Protein AF-A0A543NLZ1-F1 (afdb_monomer)

Radius of gyration: 15.45 Å; Cα contacts (8 Å, |Δi|>4): 161; chains: 1; bounding box: 35×25×51 Å

Structure (mmCIF, N/CA/C/O backbone):
data_AF-A0A543NLZ1-F1
#
_entry.id   AF-A0A543NLZ1-F1
#
loop_
_atom_site.group_PDB
_atom_site.id
_atom_site.type_symbol
_atom_site.label_atom_id
_atom_site.label_alt_id
_atom_site.label_comp_id
_atom_site.label_asym_id
_atom_site.label_entity_id
_atom_site.label_seq_id
_atom_site.pdbx_PDB_ins_code
_atom_site.Cartn_x
_atom_site.Cartn_y
_atom_site.Cartn_z
_atom_site.occupancy
_atom_site.B_iso_or_equiv
_atom_site.auth_seq_id
_atom_site.auth_comp_id
_atom_site.auth_asym_id
_atom_site.auth_atom_id
_atom_site.pdbx_PDB_model_num
ATOM 1 N N . MET A 1 1 ? 8.803 -2.665 -31.651 1.00 50.09 1 MET A N 1
ATOM 2 C CA . MET A 1 1 ? 9.978 -3.161 -30.898 1.00 50.09 1 MET A CA 1
ATOM 3 C C . MET A 1 1 ? 10.127 -2.564 -29.487 1.00 50.09 1 MET A C 1
ATOM 5 O O . MET A 1 1 ? 10.905 -3.106 -28.725 1.00 50.09 1 MET A O 1
ATOM 9 N N . ALA A 1 2 ? 9.364 -1.537 -29.070 1.00 52.88 2 ALA A N 1
ATOM 10 C CA . ALA A 1 2 ? 9.495 -0.938 -27.726 1.00 52.88 2 ALA A CA 1
ATOM 11 C C . ALA A 1 2 ? 8.804 -1.703 -26.567 1.00 52.88 2 ALA A C 1
ATOM 13 O O . ALA A 1 2 ? 9.120 -1.454 -25.409 1.00 52.88 2 ALA A O 1
ATOM 14 N N . ARG A 1 3 ? 7.875 -2.632 -26.858 1.00 54.66 3 ARG A N 1
ATOM 15 C CA . ARG A 1 3 ? 7.080 -3.345 -25.833 1.00 54.66 3 ARG A CA 1
ATOM 16 C C . ARG A 1 3 ? 7.914 -4.272 -24.936 1.00 54.66 3 ARG A C 1
ATOM 18 O O . ARG A 1 3 ? 7.645 -4.330 -23.744 1.00 54.66 3 ARG A O 1
ATOM 25 N N . ASN A 1 4 ? 8.945 -4.921 -25.481 1.00 61.03 4 ASN A N 1
ATOM 26 C CA . ASN A 1 4 ? 9.766 -5.867 -24.715 1.00 61.03 4 ASN A CA 1
ATOM 27 C C . ASN A 1 4 ? 10.661 -5.151 -23.686 1.00 61.03 4 ASN A C 1
ATOM 29 O O . ASN A 1 4 ? 10.815 -5.628 -22.574 1.00 61.03 4 ASN A O 1
ATOM 33 N N . GLY A 1 5 ? 11.154 -3.943 -23.989 1.00 72.38 5 GLY A N 1
ATOM 34 C CA . GLY A 1 5 ? 12.116 -3.254 -23.119 1.00 72.38 5 GLY A CA 1
ATOM 35 C C . GLY A 1 5 ? 11.563 -2.788 -21.765 1.00 72.38 5 GLY A C 1
ATOM 36 O O . GLY A 1 5 ? 12.305 -2.760 -20.787 1.00 72.38 5 GLY A O 1
ATOM 37 N N . VAL A 1 6 ? 10.276 -2.428 -21.681 1.00 71.75 6 VAL A N 1
ATOM 38 C CA . VAL A 1 6 ? 9.654 -1.991 -20.411 1.00 71.75 6 VAL A CA 1
ATOM 39 C C . VAL A 1 6 ? 9.298 -3.190 -19.534 1.00 71.75 6 VAL A C 1
ATOM 41 O O . VAL A 1 6 ? 9.524 -3.144 -18.327 1.00 71.75 6 VAL A O 1
ATOM 44 N N . ALA A 1 7 ? 8.801 -4.271 -20.143 1.00 73.06 7 ALA A N 1
ATOM 45 C CA . ALA A 1 7 ? 8.543 -5.539 -19.466 1.00 73.06 7 ALA A CA 1
ATOM 46 C C . ALA A 1 7 ? 9.837 -6.139 -18.888 1.00 73.06 7 ALA A C 1
ATOM 48 O O . ALA A 1 7 ? 9.895 -6.434 -17.696 1.00 73.06 7 ALA A O 1
ATOM 49 N N . ASP A 1 8 ? 10.906 -6.194 -19.689 1.00 77.94 8 ASP A N 1
ATOM 50 C CA . ASP A 1 8 ? 12.219 -6.693 -19.261 1.00 77.94 8 ASP A CA 1
ATOM 51 C C . ASP A 1 8 ? 12.802 -5.853 -18.112 1.00 77.94 8 ASP A C 1
ATOM 53 O O . ASP A 1 8 ? 13.357 -6.379 -17.144 1.00 77.94 8 ASP A O 1
ATOM 57 N N . MET A 1 9 ? 12.647 -4.525 -18.183 1.00 77.25 9 MET A N 1
ATOM 58 C CA . MET A 1 9 ? 13.085 -3.612 -17.125 1.00 77.25 9 MET A CA 1
ATOM 59 C C . MET A 1 9 ? 12.298 -3.827 -15.829 1.00 77.25 9 MET A C 1
ATOM 61 O O . MET A 1 9 ? 12.886 -3.840 -14.749 1.00 77.25 9 MET A O 1
ATOM 65 N N . LEU A 1 10 ? 10.985 -4.033 -15.928 1.00 74.38 10 LEU A N 1
ATOM 66 C CA . LEU A 1 10 ? 10.110 -4.290 -14.789 1.00 74.38 10 LEU A CA 1
ATOM 67 C C . LEU A 1 10 ? 10.412 -5.646 -14.125 1.00 74.38 10 LEU A C 1
ATOM 69 O O . LEU A 1 10 ? 10.499 -5.728 -12.896 1.00 74.38 10 LEU A O 1
ATOM 73 N N . GLU A 1 11 ? 10.649 -6.696 -14.914 1.00 78.00 11 GLU A N 1
ATOM 74 C CA . GLU A 1 11 ? 11.106 -7.996 -14.406 1.00 78.00 11 GLU A CA 1
ATOM 75 C C . GLU A 1 11 ? 12.477 -7.897 -13.724 1.00 78.00 11 GLU A C 1
ATOM 77 O O . GLU A 1 11 ? 12.699 -8.483 -12.662 1.00 78.00 11 GLU A O 1
ATOM 82 N N . ARG A 1 12 ? 13.408 -7.124 -14.290 1.00 80.69 12 ARG A N 1
ATOM 83 C CA . ARG A 1 12 ? 14.734 -6.928 -13.693 1.00 80.69 12 ARG A CA 1
ATOM 84 C C . ARG A 1 12 ? 14.650 -6.183 -12.361 1.00 80.69 12 ARG A C 1
ATOM 86 O O . ARG A 1 12 ? 15.215 -6.644 -11.369 1.00 80.69 12 ARG A O 1
ATOM 93 N N . VAL A 1 13 ? 13.930 -5.059 -12.328 1.00 76.31 13 VAL A N 1
ATOM 94 C CA . VAL A 1 13 ? 13.767 -4.222 -11.127 1.00 76.31 13 VAL A CA 1
ATOM 95 C C . VAL A 1 13 ? 13.061 -4.988 -10.008 1.00 76.31 13 VAL A C 1
ATOM 97 O O . VAL A 1 13 ? 13.476 -4.879 -8.854 1.00 76.31 13 VAL A O 1
ATOM 100 N N . SER A 1 14 ? 12.051 -5.800 -10.335 1.00 71.50 14 SER A N 1
ATOM 101 C CA . SER A 1 14 ? 11.367 -6.655 -9.354 1.00 71.50 14 SER A CA 1
ATOM 102 C C . SER A 1 14 ? 12.281 -7.755 -8.801 1.00 71.50 14 SER A C 1
ATOM 104 O O . SER A 1 14 ? 12.383 -7.909 -7.584 1.00 71.50 14 SER A O 1
ATOM 106 N N . ARG A 1 15 ? 13.030 -8.470 -9.655 1.00 76.75 15 ARG A N 1
ATOM 107 C CA . ARG A 1 15 ? 13.944 -9.543 -9.211 1.00 76.75 15 ARG A CA 1
ATOM 108 C C . ARG A 1 15 ? 15.128 -9.037 -8.387 1.00 76.75 15 ARG A C 1
ATOM 110 O O . ARG A 1 15 ? 15.542 -9.714 -7.450 1.00 76.75 15 ARG A O 1
ATOM 117 N N . GLN A 1 16 ? 15.689 -7.880 -8.734 1.00 75.25 16 GLN A N 1
ATOM 118 C CA . GLN A 1 16 ? 16.930 -7.379 -8.127 1.00 75.25 16 GLN A CA 1
ATOM 119 C C . GLN A 1 16 ? 16.718 -6.265 -7.098 1.00 75.25 16 GLN A C 1
ATOM 121 O O . GLN A 1 16 ? 17.694 -5.812 -6.505 1.00 75.25 16 GLN A O 1
ATOM 126 N N . ARG A 1 17 ? 15.467 -5.845 -6.847 1.00 70.44 17 ARG A N 1
ATOM 127 C CA . ARG A 1 17 ? 15.145 -4.655 -6.039 1.00 70.44 17 ARG A CA 1
ATOM 128 C C . ARG A 1 17 ? 15.934 -3.445 -6.545 1.00 70.44 17 ARG A C 1
ATOM 130 O O . ARG A 1 17 ? 16.804 -2.932 -5.840 1.00 70.44 17 ARG A O 1
ATOM 137 N N . GLY A 1 18 ? 15.642 -3.070 -7.792 1.00 67.62 18 GLY A N 1
ATOM 138 C CA . GLY A 1 18 ? 16.352 -2.020 -8.525 1.00 67.62 18 GLY A CA 1
ATOM 139 C C . GLY A 1 18 ? 16.479 -0.707 -7.749 1.00 67.62 18 GLY A C 1
ATOM 140 O O . GLY A 1 18 ? 15.743 -0.447 -6.792 1.00 67.62 18 GLY A O 1
ATOM 141 N N . THR A 1 19 ? 17.439 0.123 -8.150 1.00 78.31 19 THR A N 1
ATOM 142 C CA . THR A 1 19 ? 17.684 1.415 -7.494 1.00 78.31 19 THR A CA 1
ATOM 143 C C . THR A 1 19 ? 16.493 2.362 -7.665 1.00 78.31 19 THR A C 1
ATOM 145 O O . THR A 1 19 ? 15.642 2.177 -8.536 1.00 78.31 19 THR A O 1
ATOM 148 N N . ASP A 1 20 ? 16.434 3.425 -6.860 1.00 74.62 20 ASP A N 1
ATOM 149 C CA . ASP A 1 20 ? 15.409 4.464 -7.025 1.00 74.62 20 ASP A CA 1
ATOM 150 C C . ASP A 1 20 ? 15.461 5.120 -8.421 1.00 74.62 20 ASP A C 1
ATOM 152 O O . ASP A 1 20 ? 14.426 5.523 -8.949 1.00 74.62 20 ASP A O 1
ATOM 156 N N . GLU A 1 21 ? 16.643 5.181 -9.043 1.00 79.75 21 GLU A N 1
ATOM 157 C CA . GLU A 1 21 ? 16.825 5.656 -10.420 1.00 79.75 21 GLU A CA 1
ATOM 158 C C . GLU A 1 21 ? 16.229 4.679 -11.437 1.00 79.75 21 GLU A C 1
ATOM 160 O O . GLU A 1 21 ? 15.513 5.100 -12.345 1.00 79.75 21 GLU A O 1
ATOM 165 N N . GLU A 1 22 ? 16.455 3.374 -11.266 1.00 79.56 22 GLU A N 1
ATOM 166 C CA . GLU A 1 22 ? 15.856 2.345 -12.122 1.00 79.56 22 GLU A CA 1
ATOM 167 C C . GLU A 1 22 ? 14.336 2.285 -11.958 1.00 79.56 22 GLU A C 1
ATOM 169 O O . GLU A 1 22 ? 13.611 2.162 -12.944 1.00 79.56 22 GLU A O 1
ATOM 174 N N . LEU A 1 23 ? 13.839 2.439 -10.728 1.00 75.81 23 LEU A N 1
ATOM 175 C CA . LEU A 1 23 ? 12.413 2.578 -10.448 1.00 75.81 23 LEU A CA 1
ATOM 176 C C . LEU A 1 23 ? 11.845 3.847 -11.098 1.00 75.81 23 LEU A C 1
ATOM 178 O O . LEU A 1 23 ? 10.759 3.805 -11.670 1.00 75.81 23 LEU A O 1
ATOM 182 N N . GLY A 1 24 ? 12.574 4.966 -11.058 1.00 75.88 24 GLY A N 1
ATOM 183 C CA . GLY A 1 24 ? 12.196 6.208 -11.732 1.00 75.88 24 GLY A CA 1
ATOM 184 C C . GLY A 1 24 ? 12.126 6.059 -13.256 1.00 75.88 24 GLY A C 1
ATOM 185 O O . GLY A 1 24 ? 11.145 6.478 -13.873 1.00 75.88 24 GLY A O 1
ATOM 186 N N . ALA A 1 25 ? 13.126 5.414 -13.861 1.00 80.44 25 ALA A N 1
ATOM 187 C CA . ALA A 1 25 ? 13.154 5.112 -15.292 1.00 80.44 25 ALA A CA 1
ATOM 188 C C . ALA A 1 25 ? 11.991 4.195 -15.700 1.00 80.44 25 ALA A C 1
ATOM 190 O O . ALA A 1 25 ? 11.290 4.479 -16.673 1.00 80.44 25 ALA A O 1
ATOM 191 N N . LEU A 1 26 ? 11.734 3.156 -14.902 1.00 77.81 26 LEU A N 1
ATOM 192 C CA . LEU A 1 26 ? 10.595 2.262 -15.062 1.00 77.81 26 LEU A CA 1
ATOM 193 C C . LEU A 1 26 ? 9.272 3.036 -15.018 1.00 77.81 26 LEU A C 1
ATOM 195 O O . LEU A 1 26 ? 8.450 2.881 -15.916 1.00 77.81 26 LEU A O 1
ATOM 199 N N . ILE A 1 27 ? 9.080 3.902 -14.016 1.00 74.94 27 ILE A N 1
ATOM 200 C CA . ILE A 1 27 ? 7.862 4.707 -13.846 1.00 74.94 27 ILE A CA 1
ATOM 201 C C . ILE A 1 27 ? 7.587 5.591 -15.066 1.00 74.94 27 ILE A C 1
ATOM 203 O O . ILE A 1 27 ? 6.446 5.665 -15.526 1.00 74.94 27 ILE A O 1
ATOM 207 N N . ASN A 1 28 ? 8.624 6.228 -15.611 1.00 77.25 28 ASN A N 1
ATOM 208 C CA . ASN A 1 28 ? 8.503 7.061 -16.807 1.00 77.25 28 ASN A CA 1
ATOM 209 C C . ASN A 1 28 ? 8.113 6.253 -18.054 1.00 77.25 28 ASN A C 1
ATOM 211 O O . ASN A 1 28 ? 7.504 6.800 -18.971 1.00 77.25 28 ASN A O 1
ATOM 215 N N . ALA A 1 29 ? 8.427 4.957 -18.080 1.00 75.06 29 ALA A N 1
ATOM 216 C CA . ALA A 1 29 ? 8.097 4.060 -19.179 1.00 75.06 29 ALA A CA 1
ATOM 217 C C . ALA A 1 29 ? 6.693 3.420 -19.066 1.00 75.06 29 ALA A C 1
ATOM 219 O O . ALA A 1 29 ? 6.162 2.938 -20.069 1.00 75.06 29 ALA A O 1
ATOM 220 N N . LEU A 1 30 ? 6.052 3.457 -17.887 1.00 71.88 30 LEU A N 1
ATOM 221 C CA . LEU A 1 30 ? 4.737 2.838 -17.631 1.00 71.88 30 LEU A CA 1
ATOM 222 C C . LEU A 1 30 ? 3.583 3.319 -18.521 1.00 71.88 30 LEU A C 1
ATOM 224 O O . LEU A 1 30 ? 2.738 2.486 -18.851 1.00 71.88 30 LEU A O 1
ATOM 228 N N . PRO A 1 31 ? 3.498 4.599 -18.942 1.00 68.44 31 PRO A N 1
ATOM 229 C CA . PRO A 1 31 ? 2.437 5.039 -19.851 1.00 68.44 31 PRO A CA 1
ATOM 230 C C . PRO A 1 31 ? 2.411 4.285 -21.191 1.00 68.44 31 PRO A C 1
ATOM 232 O O . PRO A 1 31 ? 1.408 4.341 -21.894 1.00 68.44 31 PRO A O 1
ATOM 235 N N . GLY A 1 32 ? 3.497 3.586 -21.552 1.00 64.62 32 GLY A N 1
ATOM 236 C CA . GLY A 1 32 ? 3.591 2.766 -22.760 1.00 64.62 32 GLY A CA 1
ATOM 237 C C . GLY A 1 32 ? 3.125 1.310 -22.614 1.00 64.62 32 GLY A C 1
ATOM 238 O O . GLY A 1 32 ? 3.137 0.585 -23.611 1.00 64.62 32 GLY A O 1
ATOM 239 N N . LEU A 1 33 ? 2.735 0.854 -21.416 1.00 65.12 33 LEU A N 1
ATOM 240 C CA . LEU A 1 33 ? 2.277 -0.523 -21.194 1.00 65.12 33 LEU A CA 1
ATOM 241 C C . LEU A 1 33 ? 0.808 -0.681 -21.602 1.00 65.12 33 LEU A C 1
ATOM 243 O O . LEU A 1 33 ? -0.078 -0.029 -21.054 1.00 65.12 33 LEU A O 1
ATOM 247 N N . ALA A 1 34 ? 0.563 -1.564 -22.574 1.00 57.91 34 ALA A N 1
ATOM 248 C CA . ALA A 1 34 ? -0.763 -1.793 -23.148 1.00 57.91 34 ALA A CA 1
ATOM 249 C C . ALA A 1 34 ? -1.729 -2.487 -22.171 1.00 57.91 34 ALA A C 1
ATOM 251 O O . ALA A 1 34 ? -2.923 -2.210 -22.213 1.00 57.91 34 ALA A O 1
ATOM 252 N N . GLU A 1 35 ? -1.217 -3.335 -21.273 1.00 66.00 35 GLU A N 1
ATOM 253 C CA . GLU A 1 35 ? -2.025 -4.044 -20.279 1.00 66.00 35 GLU A CA 1
ATOM 254 C C . GLU A 1 35 ? -1.347 -4.042 -18.900 1.00 66.00 35 GLU A C 1
ATOM 256 O O . GLU A 1 35 ? -0.469 -4.857 -18.625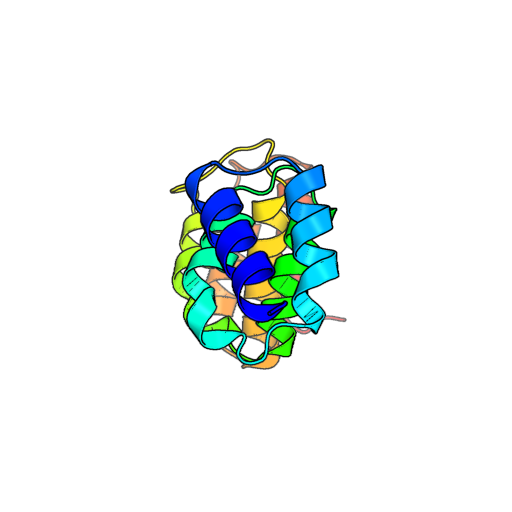 1.00 66.00 35 GLU A O 1
ATOM 261 N N . PRO A 1 36 ? -1.762 -3.149 -17.985 1.00 61.50 36 PRO A N 1
ATOM 262 C CA . PRO A 1 36 ? -1.226 -3.085 -16.622 1.00 61.50 36 PRO A CA 1
ATOM 263 C C . PRO A 1 36 ? -1.425 -4.370 -15.796 1.00 61.50 36 PRO A C 1
ATOM 265 O O . PRO A 1 36 ? -0.771 -4.548 -14.771 1.00 61.50 36 PRO A O 1
ATOM 268 N N . CYS A 1 37 ? -2.346 -5.245 -16.214 1.00 62.31 37 CYS A N 1
ATOM 269 C CA . CYS A 1 37 ? -2.774 -6.433 -15.473 1.00 62.31 37 CYS A CA 1
ATOM 270 C C . CYS A 1 37 ? -1.751 -7.572 -15.513 1.00 62.31 37 CYS A C 1
ATOM 272 O O . CYS A 1 37 ? -1.513 -8.196 -14.484 1.00 62.31 37 CYS A O 1
ATOM 274 N N . GLU A 1 38 ? -1.128 -7.818 -16.669 1.00 72.69 38 GLU A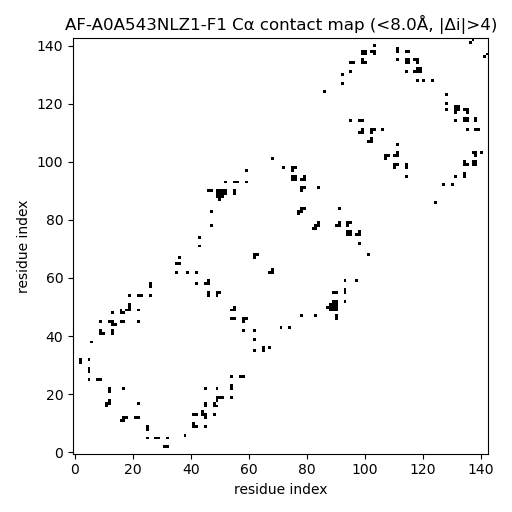 N 1
ATOM 275 C CA . GLU A 1 38 ? -0.141 -8.899 -16.837 1.00 72.69 38 GLU A CA 1
ATOM 276 C C . GLU A 1 38 ? 1.077 -8.708 -15.924 1.00 72.69 38 GLU A C 1
ATOM 278 O O . GLU A 1 38 ? 1.712 -9.664 -15.487 1.00 72.69 38 GLU A O 1
ATOM 283 N N . TYR A 1 39 ? 1.362 -7.455 -15.572 1.00 76.38 39 TYR A N 1
ATOM 284 C CA . TYR A 1 39 ? 2.540 -7.071 -14.809 1.00 76.38 39 TYR A CA 1
ATOM 285 C C . TYR A 1 39 ? 2.255 -6.753 -13.340 1.00 76.38 39 TYR A C 1
ATOM 287 O O . TYR A 1 39 ? 3.164 -6.320 -12.626 1.00 76.38 39 TYR A O 1
ATOM 295 N N . LEU A 1 40 ? 1.022 -6.962 -12.859 1.00 81.62 40 LEU A N 1
ATOM 296 C CA . LEU A 1 40 ? 0.640 -6.656 -11.477 1.00 81.62 40 LEU A CA 1
ATOM 297 C C . LEU A 1 40 ? 1.587 -7.285 -10.433 1.00 81.62 40 LEU A C 1
ATOM 299 O O . LEU A 1 40 ? 2.024 -6.550 -9.544 1.00 81.62 40 LEU A O 1
ATOM 303 N N . PRO A 1 41 ? 2.015 -8.562 -10.556 1.00 82.75 41 PRO A N 1
ATOM 304 C CA . PRO A 1 41 ? 2.984 -9.143 -9.624 1.00 82.75 41 PRO A CA 1
ATOM 305 C C . PRO A 1 41 ? 4.326 -8.399 -9.604 1.00 82.75 41 PRO A C 1
ATOM 307 O O . PRO A 1 41 ? 4.920 -8.191 -8.545 1.00 82.75 41 PRO A O 1
ATOM 310 N N . CYS A 1 42 ? 4.792 -7.937 -10.767 1.00 81.56 42 CYS A N 1
ATOM 311 C CA . CYS A 1 42 ? 6.042 -7.192 -10.855 1.00 81.56 42 CYS A CA 1
ATOM 312 C C . CYS A 1 42 ? 5.909 -5.788 -10.253 1.00 81.56 42 CYS A C 1
ATOM 314 O O . CYS A 1 42 ? 6.833 -5.323 -9.588 1.00 81.56 42 CYS A O 1
ATOM 316 N N . PHE A 1 43 ? 4.756 -5.129 -10.425 1.00 82.12 43 PHE A N 1
ATOM 317 C CA . PHE A 1 43 ? 4.464 -3.851 -9.770 1.00 82.12 43 PHE A CA 1
ATOM 318 C C . PHE A 1 43 ? 4.452 -3.969 -8.248 1.00 82.12 43 PHE A C 1
ATOM 320 O O . PHE A 1 43 ? 5.017 -3.111 -7.571 1.00 82.12 43 PHE A O 1
ATOM 327 N N . VAL A 1 44 ? 3.830 -5.022 -7.713 1.00 84.62 44 VAL A N 1
ATOM 328 C CA . VAL A 1 44 ? 3.802 -5.290 -6.270 1.00 84.62 44 VAL A CA 1
ATOM 329 C C . VAL A 1 44 ? 5.214 -5.546 -5.748 1.00 84.62 44 VAL A C 1
ATOM 331 O O . VAL A 1 44 ? 5.628 -4.919 -4.778 1.00 84.62 44 VAL A O 1
ATOM 334 N N . SER A 1 45 ? 5.994 -6.378 -6.438 1.00 84.75 45 SER A N 1
ATOM 335 C CA . SER A 1 45 ? 7.381 -6.656 -6.057 1.00 84.75 45 SER A CA 1
ATOM 336 C C . SER A 1 45 ? 8.271 -5.402 -6.103 1.00 84.75 45 SER A C 1
ATOM 338 O O . SER A 1 45 ? 9.020 -5.131 -5.163 1.00 84.75 45 SER A O 1
ATOM 340 N N . ALA A 1 46 ? 8.143 -4.576 -7.148 1.00 83.56 46 ALA A N 1
ATOM 341 C CA . ALA A 1 46 ? 8.844 -3.296 -7.247 1.00 83.56 46 ALA A CA 1
ATOM 342 C C . ALA A 1 46 ? 8.407 -2.314 -6.143 1.00 83.56 46 ALA A C 1
ATOM 344 O O . ALA A 1 46 ? 9.237 -1.597 -5.585 1.00 83.56 46 ALA A O 1
ATOM 345 N N . PHE A 1 47 ? 7.118 -2.308 -5.791 1.00 86.38 47 PHE A N 1
ATOM 346 C CA . PHE A 1 47 ? 6.580 -1.503 -4.696 1.00 86.38 47 PHE A CA 1
ATOM 347 C C . PHE A 1 47 ? 7.156 -1.931 -3.342 1.00 86.38 47 PHE A C 1
ATOM 349 O O . PHE A 1 47 ? 7.612 -1.074 -2.593 1.00 86.38 47 PHE A O 1
ATOM 356 N N . GLU A 1 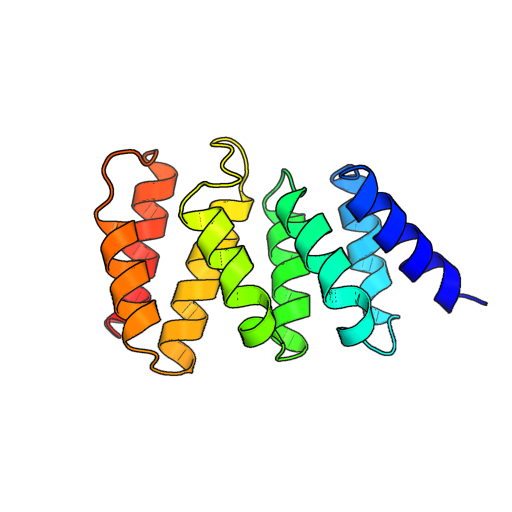48 ? 7.213 -3.231 -3.049 1.00 84.00 48 GLU A N 1
ATOM 357 C CA . GLU A 1 48 ? 7.837 -3.774 -1.831 1.00 84.00 48 GLU A CA 1
ATOM 358 C C . GLU A 1 48 ? 9.340 -3.460 -1.732 1.00 84.00 48 GLU A C 1
ATOM 360 O O . GLU A 1 48 ? 9.886 -3.278 -0.635 1.00 84.00 48 GLU A O 1
ATOM 365 N N . GLY A 1 49 ? 10.017 -3.408 -2.882 1.00 80.69 49 GLY A N 1
ATOM 366 C CA . GLY A 1 49 ? 11.441 -3.100 -2.998 1.00 80.69 49 GLY A CA 1
ATOM 367 C C . GLY A 1 49 ? 11.788 -1.611 -2.917 1.00 80.69 49 GLY A C 1
ATOM 368 O O . GLY A 1 49 ? 12.952 -1.289 -2.671 1.00 80.69 49 GLY A O 1
ATOM 369 N N . ALA A 1 50 ? 10.817 -0.710 -3.098 1.00 83.00 50 ALA A N 1
ATOM 370 C CA . ALA A 1 50 ? 11.065 0.727 -3.145 1.00 83.00 50 ALA A CA 1
ATOM 371 C C . ALA A 1 50 ? 11.601 1.259 -1.805 1.00 83.00 50 ALA A C 1
ATOM 373 O O . ALA A 1 50 ? 11.069 0.970 -0.730 1.00 83.00 50 ALA A O 1
ATOM 374 N N . ARG A 1 51 ? 12.658 2.076 -1.860 1.00 80.50 51 ARG A N 1
ATOM 375 C CA . ARG A 1 51 ? 13.290 2.638 -0.655 1.00 80.50 51 ARG A CA 1
ATOM 376 C C . ARG A 1 51 ? 12.804 4.052 -0.373 1.00 80.50 51 ARG A C 1
ATOM 378 O O . ARG A 1 51 ? 12.529 4.389 0.781 1.00 80.50 51 ARG A O 1
ATOM 385 N N . SER A 1 52 ? 12.611 4.861 -1.413 1.00 82.88 52 SER A N 1
ATOM 386 C CA . SER A 1 52 ? 12.050 6.204 -1.272 1.00 82.88 52 SER A CA 1
ATOM 387 C C . SER A 1 52 ? 10.539 6.280 -1.503 1.00 82.88 52 SER A C 1
ATOM 389 O O . SER A 1 52 ? 9.888 5.404 -2.074 1.00 82.88 52 SER A O 1
ATOM 391 N N . LEU A 1 53 ? 9.955 7.380 -1.016 1.00 82.62 53 LEU A N 1
ATOM 392 C CA . LEU A 1 53 ? 8.516 7.635 -1.083 1.00 82.62 53 LEU A CA 1
ATOM 393 C C . LEU A 1 53 ? 8.027 7.883 -2.519 1.00 82.62 53 LEU A C 1
ATOM 395 O O . LEU A 1 53 ? 6.912 7.488 -2.852 1.00 82.62 53 LEU A O 1
ATOM 399 N N . GLY A 1 54 ? 8.837 8.541 -3.354 1.00 85.81 54 GLY A N 1
ATOM 400 C CA . GLY A 1 54 ? 8.458 8.931 -4.716 1.00 85.81 54 GLY A CA 1
ATOM 401 C C . GLY A 1 54 ? 8.064 7.732 -5.583 1.00 85.81 54 GLY A C 1
ATOM 402 O O . GLY A 1 54 ? 6.906 7.657 -6.005 1.00 85.81 54 GLY A O 1
ATOM 403 N N . PRO A 1 55 ? 8.969 6.758 -5.787 1.00 84.38 55 PRO A N 1
ATOM 404 C CA . PRO A 1 55 ? 8.676 5.549 -6.539 1.00 84.38 55 PRO A CA 1
ATOM 405 C C . PRO A 1 55 ? 7.491 4.755 -5.985 1.00 84.38 55 PRO A C 1
ATOM 407 O O . PRO A 1 55 ? 6.590 4.392 -6.740 1.00 84.38 55 PRO A O 1
ATOM 410 N N . ALA A 1 56 ? 7.423 4.567 -4.663 1.00 87.44 56 ALA A N 1
ATOM 411 C CA . ALA A 1 56 ? 6.319 3.855 -4.020 1.00 87.44 56 ALA A CA 1
ATOM 412 C C . ALA A 1 56 ? 4.952 4.513 -4.308 1.00 87.44 56 ALA A C 1
ATOM 414 O O . ALA A 1 56 ? 3.976 3.829 -4.622 1.00 87.44 56 ALA A O 1
ATOM 415 N N . VAL A 1 57 ? 4.877 5.850 -4.251 1.00 87.69 57 VAL A N 1
ATOM 416 C CA . V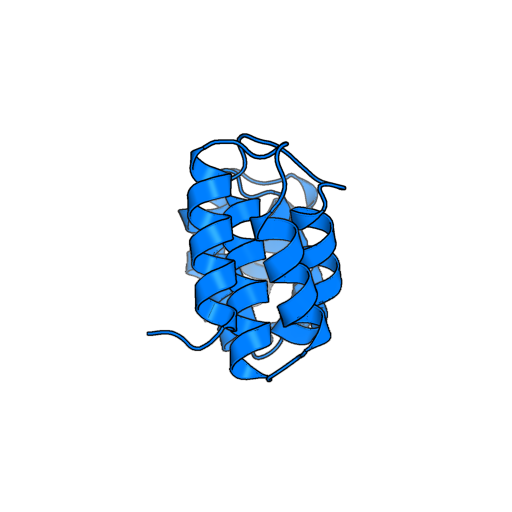AL A 1 57 ? 3.655 6.613 -4.562 1.00 87.69 57 VAL A CA 1
ATOM 417 C C . VAL A 1 57 ? 3.271 6.500 -6.038 1.00 87.69 57 VAL A C 1
ATOM 419 O O . VAL A 1 57 ? 2.083 6.420 -6.355 1.00 87.69 57 VAL A O 1
ATOM 422 N N . LEU A 1 58 ? 4.240 6.508 -6.950 1.00 85.38 58 LEU A N 1
ATOM 423 C CA . LEU A 1 58 ? 3.969 6.445 -8.386 1.00 85.38 58 LEU A CA 1
ATOM 424 C C . LEU A 1 58 ? 3.508 5.045 -8.815 1.00 85.38 58 LEU A C 1
ATOM 426 O O . LEU A 1 58 ? 2.507 4.941 -9.526 1.00 85.38 58 LEU A O 1
ATOM 430 N N . LEU A 1 59 ? 4.139 3.987 -8.297 1.00 86.31 59 LEU A N 1
ATOM 431 C CA . LEU A 1 59 ? 3.712 2.601 -8.519 1.00 86.31 59 LEU A CA 1
ATOM 432 C C . LEU A 1 59 ? 2.286 2.372 -8.003 1.00 86.31 59 LEU A C 1
ATOM 434 O O . LEU A 1 59 ? 1.422 1.921 -8.755 1.00 86.31 59 LEU A O 1
ATOM 438 N N . ILE A 1 60 ? 1.984 2.776 -6.761 1.00 88.69 60 ILE A N 1
ATOM 439 C CA . ILE A 1 60 ? 0.629 2.592 -6.222 1.00 88.69 60 ILE A CA 1
ATOM 440 C C . ILE A 1 60 ? -0.402 3.438 -6.971 1.00 88.69 60 ILE A C 1
ATOM 442 O O . ILE A 1 60 ? -1.550 3.028 -7.126 1.00 88.69 60 ILE A O 1
ATOM 446 N N . ARG A 1 61 ? -0.025 4.635 -7.445 1.00 87.19 61 ARG A N 1
ATOM 447 C CA . ARG A 1 61 ? -0.915 5.482 -8.247 1.00 87.19 61 ARG A CA 1
ATOM 448 C C . ARG A 1 61 ? -1.277 4.782 -9.551 1.00 87.19 61 ARG A C 1
ATOM 450 O O . ARG A 1 61 ? -2.447 4.837 -9.920 1.00 87.19 61 ARG A O 1
ATOM 457 N N . HIS A 1 62 ? -0.315 4.119 -10.191 1.00 84.81 62 HIS A N 1
ATOM 458 C CA . HIS A 1 62 ? -0.544 3.353 -11.411 1.00 84.81 62 HIS A CA 1
ATOM 459 C C . HIS A 1 62 ? -1.516 2.182 -11.175 1.00 84.81 62 HIS A C 1
ATOM 461 O O . HIS A 1 62 ? -2.537 2.095 -11.858 1.00 84.81 62 HIS A O 1
ATOM 467 N N . ILE A 1 63 ? -1.287 1.368 -10.134 1.00 86.00 63 ILE A N 1
ATOM 468 C CA . ILE A 1 63 ? -2.192 0.262 -9.746 1.00 86.00 63 ILE A CA 1
ATOM 469 C C . ILE A 1 63 ? -3.601 0.782 -9.413 1.00 86.00 63 ILE A C 1
ATOM 471 O O . ILE A 1 63 ? -4.621 0.175 -9.736 1.00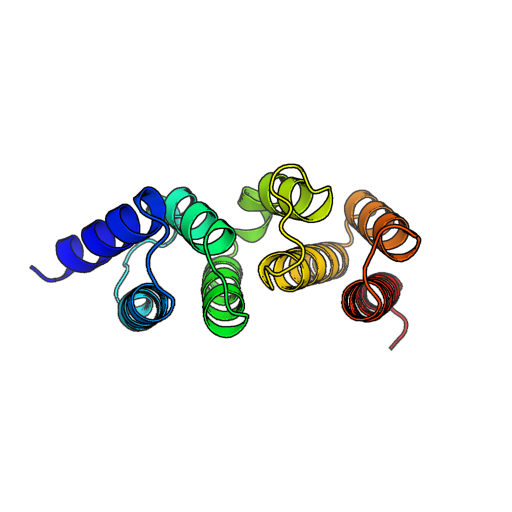 86.00 63 ILE A O 1
ATOM 475 N N . ARG A 1 64 ? -3.686 1.951 -8.772 1.00 86.19 64 ARG A N 1
ATOM 476 C CA . ARG A 1 64 ? -4.971 2.585 -8.469 1.00 86.19 64 ARG A CA 1
ATOM 477 C C . ARG A 1 64 ? -5.695 3.058 -9.725 1.00 86.19 64 ARG A C 1
ATOM 479 O O . ARG A 1 64 ? -6.907 2.884 -9.802 1.00 86.19 64 ARG A O 1
ATOM 486 N N . SER A 1 65 ? -4.989 3.650 -10.689 1.00 84.44 65 SER A N 1
ATOM 487 C CA . SER A 1 65 ? -5.598 4.088 -11.952 1.00 84.44 65 SER A CA 1
ATOM 488 C C . SER A 1 65 ? -6.066 2.933 -12.832 1.00 84.44 65 SER A C 1
ATOM 490 O O . SER A 1 65 ? -6.995 3.129 -13.605 1.00 84.44 65 SER A O 1
ATOM 492 N N . SER A 1 66 ? -5.482 1.739 -12.690 1.00 82.56 66 SER A N 1
ATOM 493 C CA . SER A 1 66 ? -5.951 0.539 -13.391 1.00 82.56 66 SER A CA 1
ATOM 494 C C . SER A 1 66 ? -7.145 -0.143 -12.709 1.00 82.56 66 SER A C 1
ATOM 496 O O . SER A 1 66 ? -7.662 -1.125 -13.231 1.00 82.56 66 SER A O 1
ATOM 498 N N . GLY A 1 67 ? -7.601 0.349 -11.549 1.00 85.44 67 GLY A N 1
ATOM 499 C CA . GLY A 1 67 ? -8.739 -0.222 -10.821 1.00 85.44 67 GLY A CA 1
ATOM 500 C C . GLY A 1 67 ? -8.446 -1.551 -10.115 1.00 85.44 67 GLY A C 1
ATOM 501 O O . GLY A 1 67 ? -9.364 -2.166 -9.584 1.00 85.44 67 GLY A O 1
ATOM 502 N N . ARG A 1 68 ? -7.179 -1.984 -10.051 1.00 86.25 68 ARG A N 1
ATOM 503 C CA . ARG A 1 68 ? -6.777 -3.317 -9.557 1.00 86.25 68 ARG A CA 1
ATOM 504 C C . ARG A 1 68 ? -6.343 -3.340 -8.090 1.00 86.25 68 ARG A C 1
ATOM 506 O O . ARG A 1 68 ? -5.672 -4.259 -7.644 1.00 86.25 68 ARG A O 1
ATOM 513 N N . VAL A 1 69 ? -6.711 -2.326 -7.307 1.00 90.38 69 VAL A N 1
ATOM 514 C CA . VAL A 1 69 ? -6.308 -2.231 -5.887 1.00 90.38 69 VAL A CA 1
ATOM 515 C C . VAL A 1 69 ? -6.781 -3.436 -5.081 1.00 90.38 69 VAL A C 1
ATOM 517 O O . VAL A 1 69 ? -6.052 -3.895 -4.211 1.00 90.38 69 VAL A O 1
ATOM 520 N N . ALA A 1 70 ? -7.983 -3.941 -5.380 1.00 91.56 70 ALA A N 1
ATOM 521 C CA . ALA A 1 70 ? -8.570 -5.086 -4.690 1.00 91.56 70 ALA A CA 1
ATOM 522 C C . ALA A 1 70 ? -7.682 -6.341 -4.776 1.00 91.56 70 ALA A C 1
ATOM 524 O O . ALA A 1 70 ? -7.600 -7.102 -3.818 1.00 91.56 70 ALA A O 1
ATOM 525 N N . GLU A 1 71 ? -6.976 -6.517 -5.895 1.00 90.88 71 GLU A N 1
ATOM 526 C CA . GLU A 1 71 ? -6.117 -7.678 -6.158 1.00 90.88 71 GLU A CA 1
ATOM 527 C C . GLU A 1 71 ? -4.823 -7.668 -5.345 1.00 90.88 71 GLU A C 1
ATOM 529 O O . GLU A 1 71 ? -4.226 -8.721 -5.175 1.00 90.88 71 GLU A O 1
ATOM 534 N N . ILE A 1 72 ? -4.412 -6.507 -4.821 1.00 91.31 72 ILE A N 1
ATOM 535 C CA . ILE A 1 72 ? -3.170 -6.362 -4.044 1.00 91.31 72 ILE A CA 1
ATOM 536 C C . ILE A 1 72 ? -3.415 -6.106 -2.552 1.00 91.31 72 ILE A C 1
ATOM 538 O O . ILE A 1 72 ? -2.482 -5.816 -1.802 1.00 91.31 72 ILE A O 1
ATOM 542 N N . LEU A 1 73 ? -4.675 -6.128 -2.098 1.00 93.94 73 LEU A N 1
ATOM 543 C CA . LEU A 1 73 ? -5.007 -5.896 -0.688 1.00 93.94 73 LEU A CA 1
ATOM 544 C C . LEU A 1 73 ? -4.267 -6.851 0.264 1.00 93.94 73 LEU A C 1
ATOM 546 O O . LEU A 1 73 ? -3.769 -6.352 1.279 1.00 93.94 73 LEU A O 1
ATOM 550 N N . PRO A 1 74 ? -4.148 -8.167 -0.021 1.00 92.44 74 PRO A N 1
ATOM 551 C CA . PRO A 1 74 ? -3.410 -9.081 0.849 1.00 92.44 74 PRO A CA 1
ATOM 552 C C . PRO A 1 74 ? -1.947 -8.663 1.044 1.00 92.44 74 PRO A C 1
ATOM 554 O O . PRO A 1 74 ? -1.438 -8.689 2.165 1.00 92.44 74 PRO A O 1
ATOM 557 N N . GLU A 1 75 ? -1.272 -8.222 -0.014 1.00 90.81 75 GLU A N 1
ATOM 558 C CA . GLU A 1 75 ? 0.121 -7.779 0.024 1.00 90.81 75 GLU A CA 1
ATOM 559 C C . GLU A 1 75 ? 0.265 -6.457 0.775 1.00 90.81 75 GLU A C 1
ATOM 561 O O . GLU A 1 75 ? 1.150 -6.316 1.621 1.00 90.81 75 GLU A O 1
ATOM 566 N N . LEU A 1 76 ? -0.656 -5.512 0.564 1.00 92.88 76 LEU A N 1
ATOM 567 C CA . LEU A 1 76 ? -0.688 -4.269 1.336 1.00 92.88 76 LEU A CA 1
ATOM 568 C C . LEU A 1 76 ? -0.859 -4.534 2.841 1.00 92.88 76 LEU A C 1
ATOM 570 O O . LEU A 1 76 ? -0.189 -3.887 3.648 1.00 92.88 76 LEU A O 1
ATOM 574 N N . VAL A 1 77 ? -1.715 -5.488 3.223 1.00 93.50 77 VAL A N 1
ATOM 575 C CA . VAL A 1 77 ? -1.888 -5.912 4.624 1.00 93.50 77 VAL A CA 1
ATOM 576 C C . VAL A 1 77 ? -0.606 -6.555 5.156 1.00 93.50 77 VAL A C 1
ATOM 578 O O . VAL A 1 77 ? -0.122 -6.141 6.206 1.00 93.50 77 VAL A O 1
ATOM 581 N N . ARG A 1 78 ? 0.021 -7.477 4.410 1.00 90.31 78 ARG A N 1
ATOM 582 C CA . ARG A 1 78 ? 1.300 -8.105 4.804 1.00 90.31 78 ARG A CA 1
ATOM 583 C C . ARG A 1 78 ? 2.411 -7.083 5.062 1.00 90.31 78 ARG A C 1
ATOM 585 O O . ARG A 1 78 ? 3.174 -7.239 6.018 1.00 90.31 78 ARG A O 1
ATOM 592 N N . ILE A 1 79 ? 2.500 -6.040 4.232 1.00 89.31 79 ILE A N 1
ATOM 593 C CA . ILE A 1 79 ? 3.456 -4.936 4.410 1.00 89.31 79 ILE A CA 1
ATOM 594 C C . ILE A 1 79 ? 3.162 -4.169 5.705 1.00 89.31 79 ILE A C 1
ATOM 596 O O . ILE A 1 79 ? 4.091 -3.851 6.448 1.00 89.31 79 ILE A O 1
ATOM 600 N N . VAL A 1 80 ? 1.890 -3.872 5.989 1.00 90.94 80 VAL A N 1
ATOM 601 C CA . VAL A 1 80 ? 1.491 -3.095 7.175 1.00 90.94 80 VAL A CA 1
ATOM 602 C C . VAL A 1 80 ? 1.625 -3.895 8.474 1.00 90.94 80 VAL A C 1
ATOM 604 O O . VAL A 1 80 ? 2.070 -3.339 9.483 1.00 90.94 80 VAL A O 1
ATOM 607 N N . ASP A 1 81 ? 1.295 -5.187 8.453 1.00 88.94 81 ASP A N 1
ATOM 608 C CA . ASP A 1 81 ? 1.461 -6.109 9.587 1.00 88.94 81 ASP A CA 1
ATOM 609 C C . ASP A 1 81 ? 2.927 -6.372 9.907 1.00 88.94 81 ASP A C 1
ATOM 611 O O . ASP A 1 81 ? 3.287 -6.614 11.057 1.00 88.94 81 ASP A O 1
ATOM 615 N N . GLY A 1 82 ? 3.777 -6.229 8.898 1.00 78.06 82 GLY A N 1
ATOM 616 C CA . GLY A 1 82 ? 5.210 -6.215 9.064 1.00 78.06 82 GLY A CA 1
ATOM 617 C C . GLY A 1 82 ? 5.909 -7.538 8.772 1.00 78.06 82 GLY A C 1
ATOM 618 O O . GLY A 1 82 ? 7.057 -7.733 9.159 1.00 78.06 82 GLY A O 1
ATOM 619 N N . VAL A 1 83 ? 5.256 -8.420 8.013 1.00 68.56 83 VAL A N 1
ATOM 620 C CA . VAL A 1 83 ? 5.862 -9.661 7.497 1.00 68.56 83 VAL A CA 1
ATOM 621 C C . VAL A 1 83 ? 7.049 -9.359 6.564 1.00 68.56 83 VAL A C 1
ATOM 623 O O . VAL A 1 83 ? 7.980 -10.152 6.466 1.00 68.56 83 VAL A O 1
ATOM 626 N N . SER A 1 84 ? 7.043 -8.178 5.938 1.00 59.34 84 SER A N 1
ATOM 627 C CA . SER A 1 84 ? 8.134 -7.630 5.116 1.00 59.34 84 SER A CA 1
ATOM 628 C C . SER A 1 84 ? 8.583 -6.251 5.629 1.00 59.34 84 SER A C 1
ATOM 630 O O . SER A 1 84 ? 8.896 -5.358 4.840 1.00 59.34 84 SER A O 1
ATOM 632 N N . TRP A 1 85 ? 8.524 -6.041 6.949 1.00 61.22 85 TRP A N 1
ATOM 633 C CA . TRP A 1 85 ? 8.775 -4.747 7.587 1.00 61.22 85 TRP A CA 1
ATOM 634 C C . TRP A 1 85 ? 10.235 -4.322 7.519 1.00 61.22 85 TRP A C 1
ATOM 636 O O . TRP A 1 85 ? 11.144 -5.083 7.838 1.00 61.22 85 TRP A O 1
ATOM 646 N N . ASP A 1 86 ? 10.427 -3.057 7.177 1.00 67.19 86 ASP A N 1
ATOM 647 C CA . ASP A 1 86 ? 11.686 -2.340 7.291 1.00 67.19 86 ASP A CA 1
ATOM 648 C C . ASP A 1 86 ? 11.326 -0.916 7.733 1.00 67.19 86 ASP A C 1
ATOM 650 O O . ASP A 1 86 ? 10.558 -0.227 7.051 1.00 67.19 86 ASP A O 1
ATOM 654 N N . ALA A 1 87 ? 11.798 -0.508 8.915 1.00 64.12 87 ALA A N 1
ATOM 655 C CA . ALA A 1 87 ? 11.426 0.765 9.533 1.00 64.12 87 ALA A CA 1
ATOM 656 C C . ALA A 1 87 ? 11.842 1.976 8.682 1.00 64.12 87 ALA A C 1
ATOM 658 O O . ALA A 1 87 ? 11.186 3.021 8.741 1.00 64.12 87 ALA A O 1
ATOM 659 N N . ASP A 1 88 ? 12.864 1.804 7.841 1.00 68.38 88 ASP A N 1
ATOM 660 C CA . ASP A 1 88 ? 13.378 2.844 6.956 1.00 68.38 88 ASP A CA 1
ATOM 661 C C . ASP A 1 88 ? 12.585 2.944 5.644 1.00 68.38 88 ASP A C 1
ATOM 663 O O . ASP A 1 88 ? 12.648 3.960 4.940 1.00 68.38 88 ASP A O 1
ATOM 667 N N . ARG A 1 89 ? 11.767 1.934 5.312 1.00 73.44 89 ARG A N 1
ATOM 668 C CA . ARG A 1 89 ? 11.000 1.923 4.061 1.00 73.44 89 ARG A CA 1
ATOM 669 C C . ARG A 1 89 ? 9.734 2.754 4.153 1.00 73.44 89 ARG A C 1
ATOM 671 O O . ARG A 1 89 ? 8.810 2.513 4.930 1.00 73.44 89 ARG A O 1
ATOM 678 N N . ARG A 1 90 ? 9.625 3.694 3.217 1.00 81.44 90 ARG A N 1
ATOM 679 C CA . ARG A 1 90 ? 8.450 4.563 3.052 1.00 81.44 90 ARG A CA 1
ATOM 680 C C . ARG A 1 90 ? 7.225 3.838 2.484 1.00 81.44 90 ARG A C 1
ATOM 682 O O . ARG A 1 90 ? 6.119 4.371 2.570 1.00 81.44 90 ARG A O 1
ATOM 689 N N . VAL A 1 91 ? 7.408 2.625 1.962 1.00 87.56 91 VAL A N 1
ATOM 690 C CA . VAL A 1 91 ? 6.370 1.751 1.389 1.00 87.56 91 VAL A CA 1
ATOM 691 C C . VAL A 1 91 ? 5.240 1.486 2.380 1.00 87.56 91 VAL A C 1
ATOM 693 O O . VAL A 1 91 ? 4.074 1.545 1.999 1.00 87.56 91 VAL A O 1
ATOM 696 N N . TRP A 1 92 ? 5.559 1.312 3.667 1.00 90.88 92 TRP A N 1
ATOM 697 C CA . TRP A 1 92 ? 4.562 1.101 4.722 1.00 90.88 92 TRP A CA 1
ATOM 698 C C . TRP A 1 92 ? 3.519 2.228 4.778 1.00 90.88 92 TRP A C 1
ATOM 700 O O . TRP A 1 92 ? 2.315 1.975 4.839 1.00 90.88 92 TRP A O 1
ATOM 710 N N . LEU A 1 93 ? 3.966 3.486 4.674 1.00 91.31 93 LEU A N 1
ATOM 711 C CA . LEU A 1 93 ? 3.084 4.661 4.700 1.00 91.31 93 LEU A CA 1
ATOM 712 C C . LEU A 1 93 ? 2.137 4.664 3.496 1.00 91.31 93 LEU A C 1
ATOM 714 O O . LEU A 1 93 ? 0.959 5.008 3.612 1.00 91.31 93 LEU A O 1
ATOM 718 N N . VAL A 1 94 ? 2.661 4.279 2.331 1.00 92.88 94 VAL A N 1
ATOM 719 C CA . VAL A 1 94 ? 1.904 4.219 1.080 1.00 92.88 94 VAL A CA 1
ATOM 720 C C . VAL A 1 94 ? 0.894 3.072 1.110 1.00 92.88 94 VAL A C 1
ATOM 722 O O . VAL A 1 94 ? -0.251 3.267 0.690 1.00 92.88 94 VAL A O 1
ATOM 725 N N . ALA A 1 95 ? 1.276 1.920 1.663 1.00 93.62 95 ALA A N 1
ATOM 726 C CA . ALA A 1 95 ? 0.402 0.766 1.825 1.00 93.62 95 ALA A CA 1
ATOM 727 C C . ALA A 1 95 ? -0.769 1.083 2.762 1.00 93.62 95 ALA A C 1
ATOM 729 O O . ALA A 1 95 ? -1.926 0.984 2.347 1.00 93.62 95 ALA A O 1
ATOM 730 N N . LEU A 1 96 ? -0.491 1.592 3.969 1.00 94.81 96 LEU A N 1
ATOM 731 C CA . LEU A 1 96 ? -1.532 1.948 4.936 1.00 94.81 96 LEU A CA 1
ATOM 732 C C . LEU A 1 96 ? -2.491 3.009 4.386 1.00 94.81 96 LEU A C 1
ATOM 734 O O . LEU A 1 96 ? -3.710 2.885 4.522 1.00 94.81 96 LE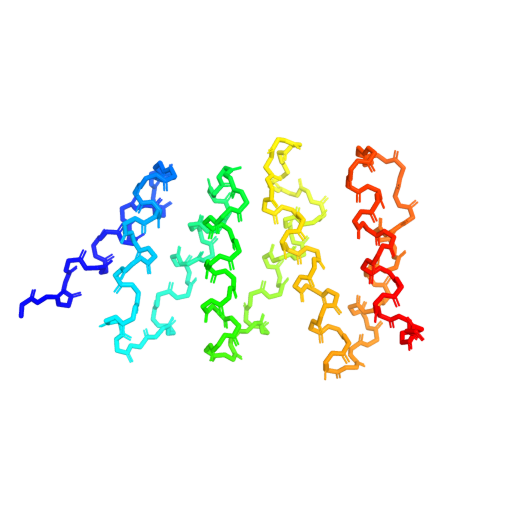U A O 1
ATOM 738 N N . ARG A 1 97 ? -1.963 4.036 3.709 1.00 95.38 97 ARG A N 1
ATOM 739 C CA . ARG A 1 97 ? -2.797 5.064 3.074 1.00 95.38 97 ARG A CA 1
ATOM 740 C C . ARG A 1 97 ? -3.682 4.485 1.971 1.00 95.38 97 ARG A C 1
ATOM 742 O O . ARG A 1 97 ? -4.811 4.945 1.792 1.00 95.38 97 ARG A O 1
ATOM 749 N N . THR A 1 98 ? -3.176 3.513 1.219 1.00 95.38 98 THR A N 1
ATOM 750 C CA . THR A 1 98 ? -3.929 2.865 0.140 1.00 95.38 98 THR A CA 1
ATOM 751 C C . THR A 1 98 ? -5.046 1.995 0.698 1.00 95.38 98 THR A C 1
ATOM 753 O O . THR A 1 98 ? -6.175 2.129 0.231 1.00 95.38 98 THR A O 1
ATOM 756 N N . LEU A 1 99 ? -4.778 1.221 1.755 1.00 96.19 99 LEU A N 1
ATOM 757 C CA . LEU A 1 99 ? -5.798 0.467 2.490 1.00 96.19 99 LEU A CA 1
ATOM 758 C C . LEU A 1 99 ? -6.883 1.387 3.058 1.00 96.19 99 LEU A C 1
ATOM 760 O O . LEU A 1 99 ? -8.063 1.159 2.820 1.00 96.19 99 LEU A O 1
ATOM 764 N N . ALA A 1 100 ? -6.498 2.472 3.737 1.00 96.25 100 ALA A N 1
ATOM 765 C CA . ALA A 1 100 ? -7.444 3.430 4.312 1.00 96.25 100 ALA A CA 1
ATOM 766 C C . ALA A 1 100 ? -8.332 4.087 3.249 1.00 96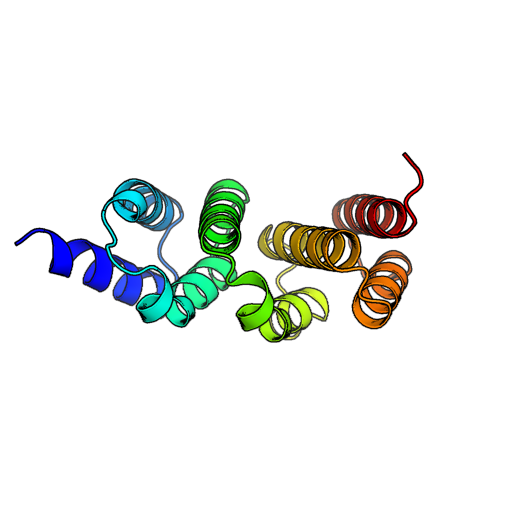.25 100 ALA A C 1
ATOM 768 O O . ALA A 1 100 ? -9.541 4.232 3.428 1.00 96.25 100 ALA A O 1
ATOM 769 N N . ARG A 1 101 ? -7.744 4.466 2.110 1.00 95.12 101 ARG A N 1
ATOM 770 C CA . ARG A 1 101 ? -8.515 5.016 0.996 1.00 95.12 101 ARG A CA 1
ATOM 771 C C . ARG A 1 101 ? -9.456 3.975 0.397 1.00 95.12 101 ARG A C 1
ATOM 773 O O . ARG A 1 101 ? -10.617 4.295 0.182 1.00 95.12 101 ARG A O 1
ATOM 780 N N . HIS A 1 102 ? -8.975 2.759 0.150 1.00 95.12 102 HIS A N 1
ATOM 781 C CA . HIS A 1 102 ? -9.799 1.694 -0.411 1.00 95.12 102 HIS A CA 1
ATOM 782 C C . HIS A 1 102 ? -10.973 1.350 0.513 1.00 95.12 102 HIS A C 1
ATOM 784 O O . HIS A 1 102 ? -12.106 1.301 0.046 1.00 95.12 102 HIS A O 1
ATOM 790 N N . ALA A 1 103 ? -10.727 1.220 1.821 1.00 95.31 103 ALA A N 1
ATOM 791 C CA . ALA A 1 103 ? -11.756 0.987 2.834 1.00 95.31 103 ALA A CA 1
ATOM 792 C C . ALA A 1 103 ? -12.845 2.068 2.811 1.00 95.31 103 ALA A C 1
ATOM 794 O O . ALA A 1 103 ? -14.034 1.763 2.826 1.00 95.31 103 ALA A O 1
ATOM 795 N N . ARG A 1 104 ? -12.442 3.341 2.716 1.00 94.44 104 ARG A N 1
ATOM 796 C CA . ARG A 1 104 ? -13.374 4.469 2.602 1.00 94.44 104 ARG A CA 1
ATOM 797 C C . ARG A 1 104 ? -14.168 4.430 1.296 1.00 94.44 104 ARG A C 1
ATOM 799 O O . ARG A 1 104 ? -15.385 4.590 1.329 1.00 94.44 104 ARG A O 1
ATOM 806 N N . ASP A 1 105 ? -13.482 4.266 0.166 1.00 93.62 105 ASP A N 1
ATOM 807 C CA . ASP A 1 105 ? -14.082 4.341 -1.170 1.00 93.62 105 ASP A CA 1
ATOM 808 C C . ASP A 1 105 ? -15.080 3.181 -1.395 1.00 93.62 105 ASP A C 1
ATOM 810 O O . ASP A 1 105 ? -16.106 3.371 -2.043 1.00 93.62 105 ASP A O 1
ATOM 814 N N . THR A 1 106 ? -14.825 2.008 -0.804 1.00 94.06 106 THR A N 1
ATOM 815 C CA . THR A 1 106 ? -15.670 0.799 -0.924 1.00 94.06 106 THR A CA 1
ATOM 816 C C . THR A 1 106 ? -16.623 0.568 0.249 1.00 94.06 106 THR A C 1
ATOM 818 O O . THR A 1 106 ? -17.492 -0.296 0.166 1.00 94.06 106 THR A O 1
ATOM 821 N N . ARG A 1 107 ? -16.489 1.340 1.336 1.00 94.06 107 ARG A N 1
ATOM 822 C CA . ARG A 1 107 ? -17.192 1.129 2.616 1.00 94.06 107 ARG A CA 1
ATOM 823 C C . ARG A 1 107 ? -16.945 -0.256 3.236 1.00 94.06 107 ARG A C 1
ATOM 825 O O . ARG A 1 107 ? -17.803 -0.773 3.947 1.00 94.06 107 ARG A O 1
ATOM 832 N N . ASP A 1 108 ? -15.771 -0.839 3.003 1.00 95.00 108 ASP A N 1
ATOM 833 C CA . ASP A 1 108 ? -15.367 -2.105 3.616 1.00 95.00 108 ASP A CA 1
ATOM 834 C C . ASP A 1 108 ? -15.166 -1.928 5.134 1.00 95.00 108 ASP A C 1
ATOM 836 O O . ASP A 1 108 ? -14.235 -1.256 5.603 1.00 95.00 108 ASP A O 1
ATOM 840 N N . SER A 1 109 ? -16.059 -2.534 5.920 1.00 94.12 109 SER A N 1
ATOM 841 C CA . SER A 1 109 ? -16.040 -2.465 7.382 1.00 94.12 109 SER A CA 1
ATOM 842 C C . SER A 1 109 ? -14.855 -3.203 8.002 1.00 94.12 109 SER A C 1
ATOM 844 O O . SER A 1 109 ? -14.346 -2.765 9.037 1.00 94.12 109 SER A O 1
ATOM 846 N N . ASN A 1 110 ? -14.389 -4.287 7.378 1.00 95.62 110 ASN A N 1
ATOM 847 C CA . ASN A 1 110 ? -13.272 -5.086 7.873 1.00 95.62 110 ASN A CA 1
ATOM 848 C C . ASN A 1 110 ? -11.958 -4.330 7.684 1.00 95.62 110 ASN A C 1
ATOM 850 O O . ASN A 1 110 ? -11.195 -4.180 8.639 1.00 95.62 110 ASN A O 1
ATOM 854 N N . LEU A 1 111 ? -11.731 -3.755 6.500 1.00 95.44 111 LEU A N 1
ATOM 855 C CA . LEU A 1 111 ? -10.563 -2.903 6.262 1.00 95.44 111 LEU A CA 1
ATOM 856 C C . LEU A 1 111 ? -10.611 -1.623 7.101 1.00 95.44 111 LEU A C 1
ATOM 858 O O . LEU A 1 111 ? -9.585 -1.188 7.625 1.00 95.44 111 LEU A O 1
ATOM 862 N N . THR A 1 112 ? -11.798 -1.045 7.298 1.00 95.94 112 THR A N 1
ATOM 863 C CA . THR A 1 112 ? -11.982 0.093 8.211 1.00 95.94 112 THR A CA 1
ATOM 864 C C . THR A 1 112 ? -11.572 -0.273 9.637 1.00 95.94 112 THR A C 1
ATOM 866 O O . THR A 1 112 ? -10.837 0.474 10.288 1.00 95.94 112 THR A O 1
ATOM 869 N N . HIS A 1 113 ? -12.018 -1.429 10.134 1.00 95.75 113 HIS A N 1
ATOM 870 C CA . HIS A 1 113 ? -11.641 -1.923 11.454 1.00 95.75 113 HIS A CA 1
ATOM 871 C C . HIS A 1 113 ? -10.129 -2.169 11.555 1.00 95.75 113 HIS A C 1
ATOM 873 O O . HIS A 1 113 ? -9.495 -1.699 12.501 1.00 95.75 113 HIS A O 1
ATOM 879 N N . TYR A 1 114 ? -9.545 -2.815 10.546 1.00 96.12 114 TYR A N 1
ATOM 880 C CA . TYR A 1 114 ? -8.112 -3.084 10.464 1.00 96.12 114 TYR A CA 1
ATOM 881 C C . TYR A 1 114 ? -7.272 -1.798 10.527 1.00 96.12 114 TYR A C 1
ATOM 883 O O . TYR A 1 114 ? -6.393 -1.664 11.379 1.00 96.12 114 TYR A O 1
ATOM 891 N N . VAL A 1 115 ? -7.592 -0.788 9.713 1.00 95.69 115 VAL A N 1
ATOM 892 C CA . VAL A 1 115 ? -6.871 0.499 9.713 1.00 95.69 115 VAL A CA 1
ATOM 893 C C . VAL A 1 115 ? -6.958 1.193 11.080 1.00 95.69 115 VAL A C 1
ATOM 895 O O . VAL A 1 115 ? -5.980 1.786 11.545 1.00 95.69 115 VAL A O 1
ATOM 898 N N . ARG A 1 116 ? -8.099 1.085 11.775 1.00 93.94 116 ARG A N 1
ATOM 899 C CA . ARG A 1 116 ? -8.271 1.620 13.139 1.00 93.94 116 ARG A CA 1
ATOM 900 C C . ARG A 1 116 ? -7.473 0.852 14.194 1.00 93.94 116 ARG A C 1
ATOM 902 O O . ARG A 1 116 ? -7.085 1.448 15.198 1.00 93.94 116 ARG A O 1
ATOM 909 N N . LEU A 1 117 ? -7.249 -0.446 14.006 1.00 94.06 117 LEU A N 1
ATOM 910 C CA . LEU A 1 117 ? -6.359 -1.236 14.859 1.00 94.06 117 LEU A CA 1
ATOM 911 C C . LEU A 1 117 ? -4.909 -0.784 14.683 1.00 94.06 117 LEU A C 1
ATOM 913 O O . LEU A 1 117 ? -4.238 -0.486 15.672 1.00 94.06 117 LEU A O 1
ATOM 917 N N . VAL A 1 118 ? -4.459 -0.625 13.435 1.00 93.25 118 VAL A N 1
ATOM 918 C CA . VAL A 1 118 ? -3.105 -0.138 13.126 1.00 93.25 118 VAL A CA 1
ATOM 919 C C . VAL A 1 118 ? -2.855 1.239 13.751 1.00 93.25 118 VAL A C 1
ATOM 921 O O . VAL A 1 118 ? -1.796 1.461 14.329 1.00 93.25 118 VAL A O 1
ATOM 924 N N . SER A 1 119 ? -3.844 2.144 13.749 1.00 91.31 119 SER A N 1
ATOM 925 C CA . SER A 1 119 ? -3.708 3.480 14.359 1.00 91.31 119 SER A CA 1
ATOM 926 C C . SER A 1 119 ? -3.531 3.487 15.885 1.00 91.31 119 SER A C 1
ATOM 928 O O . SER A 1 119 ? -3.317 4.552 16.465 1.00 91.31 119 SER A O 1
ATOM 930 N N . ARG A 1 120 ? -3.687 2.337 16.550 1.00 90.38 120 ARG A N 1
ATOM 931 C CA . ARG A 1 120 ? -3.571 2.169 18.009 1.00 90.38 120 ARG A CA 1
ATOM 932 C C . ARG A 1 120 ? -2.327 1.381 18.427 1.00 90.38 120 ARG A C 1
ATOM 934 O O . ARG A 1 120 ? -2.101 1.221 19.627 1.00 90.38 120 ARG A O 1
ATOM 941 N N . ARG A 1 121 ? -1.543 0.890 17.463 1.00 89.31 121 ARG A N 1
ATOM 942 C CA . ARG A 1 121 ? -0.275 0.193 17.704 1.00 89.31 121 ARG A CA 1
ATOM 943 C C . ARG A 1 121 ? 0.716 1.097 18.437 1.00 89.31 121 ARG A C 1
ATOM 945 O O . ARG A 1 121 ? 0.717 2.308 18.232 1.00 89.31 121 ARG A O 1
ATOM 952 N N . ARG A 1 122 ? 1.534 0.505 19.311 1.00 84.88 122 ARG A N 1
ATOM 953 C CA . ARG A 1 122 ? 2.527 1.217 20.145 1.00 84.88 122 ARG A CA 1
ATOM 954 C C . ARG A 1 122 ? 3.973 0.951 19.730 1.00 84.88 122 ARG A C 1
ATOM 956 O O . ARG A 1 122 ? 4.869 1.624 20.214 1.00 84.88 122 ARG A O 1
ATOM 963 N N . ASP A 1 123 ? 4.177 -0.012 18.845 1.00 86.94 123 ASP A N 1
ATOM 964 C CA . ASP A 1 123 ? 5.461 -0.430 18.283 1.00 86.94 123 ASP A CA 1
ATOM 965 C C . ASP A 1 123 ? 5.862 0.371 17.028 1.00 86.94 123 ASP A C 1
ATOM 967 O O . ASP A 1 123 ? 6.861 0.069 16.384 1.00 86.94 123 ASP A O 1
ATOM 971 N N . LEU A 1 124 ? 5.084 1.397 16.672 1.00 86.12 124 LEU A N 1
ATOM 972 C CA . LEU A 1 124 ? 5.325 2.267 15.523 1.00 86.12 124 LEU A CA 1
ATOM 973 C C . LEU A 1 124 ? 6.219 3.458 15.899 1.00 86.12 124 LEU A C 1
ATOM 975 O O . LEU A 1 124 ? 6.124 3.992 17.003 1.00 86.12 124 LEU A O 1
ATOM 979 N N . THR A 1 125 ? 7.021 3.938 14.947 1.00 86.75 125 THR A N 1
ATOM 980 C CA . THR A 1 125 ? 7.778 5.194 15.095 1.00 86.75 125 THR A CA 1
ATOM 981 C C . THR A 1 125 ? 6.849 6.414 15.112 1.00 86.75 125 THR A C 1
ATOM 983 O O . THR A 1 125 ? 5.722 6.354 14.614 1.00 86.75 125 THR A O 1
ATOM 986 N N . ASP A 1 126 ? 7.316 7.566 15.605 1.00 88.00 126 ASP A N 1
ATOM 987 C CA . ASP A 1 126 ? 6.508 8.799 15.695 1.00 88.00 126 ASP A CA 1
ATOM 988 C C . ASP A 1 126 ? 5.885 9.226 14.360 1.00 88.00 126 ASP A C 1
ATOM 990 O O . ASP A 1 126 ? 4.711 9.620 14.275 1.00 88.00 126 ASP A O 1
ATOM 994 N N . LEU A 1 127 ? 6.659 9.113 13.278 1.00 87.12 127 LEU A N 1
ATOM 995 C CA . LEU A 1 127 ? 6.162 9.425 11.947 1.00 87.12 127 LEU A CA 1
ATOM 996 C C . LEU A 1 127 ? 5.066 8.442 11.518 1.00 87.12 127 LEU A C 1
ATOM 998 O O . LEU A 1 127 ? 4.042 8.854 10.971 1.00 87.12 127 LEU A O 1
ATOM 1002 N N . GLN A 1 128 ? 5.269 7.150 11.765 1.00 87.62 128 GLN A N 1
ATOM 1003 C CA . GLN A 1 128 ? 4.300 6.110 11.427 1.00 87.62 128 GLN A CA 1
ATOM 1004 C C . GLN A 1 128 ? 3.015 6.271 12.239 1.00 87.62 128 GLN A C 1
ATOM 1006 O O . GLN A 1 128 ? 1.934 6.226 11.657 1.00 87.62 128 GLN A O 1
ATOM 1011 N N . LEU A 1 129 ? 3.114 6.560 13.541 1.00 89.75 129 LEU A N 1
ATOM 1012 C CA . LEU A 1 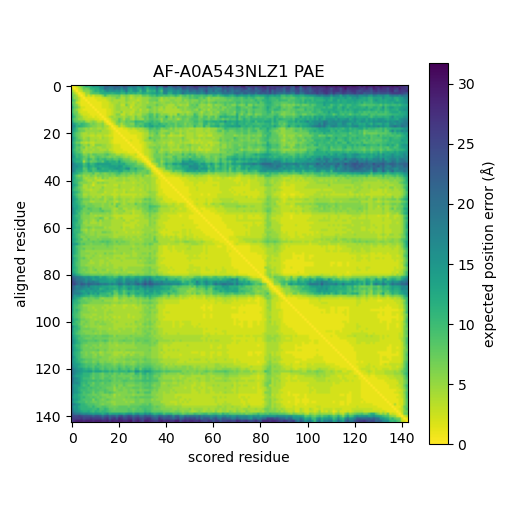129 ? 1.973 6.873 14.407 1.00 89.75 129 LEU A CA 1
ATOM 1013 C C . LEU A 1 129 ? 1.161 8.051 13.865 1.00 89.75 129 LEU A C 1
ATOM 1015 O O . LEU A 1 129 ? -0.066 7.972 13.778 1.00 89.75 129 LEU A O 1
ATOM 1019 N N . THR A 1 130 ? 1.839 9.125 13.454 1.00 91.62 130 THR A N 1
ATOM 1020 C CA . THR A 1 130 ? 1.193 10.309 12.866 1.00 91.62 130 THR A CA 1
ATOM 1021 C C . THR A 1 130 ? 0.385 9.940 11.622 1.00 91.62 130 THR A C 1
ATOM 1023 O O . THR A 1 130 ? -0.774 10.336 11.478 1.00 91.62 130 THR A O 1
ATOM 1026 N N . TRP A 1 131 ? 0.966 9.142 10.724 1.00 91.62 131 TRP A N 1
ATOM 1027 C CA . TRP A 1 131 ? 0.276 8.684 9.519 1.00 91.62 131 TRP A CA 1
ATOM 1028 C C . TRP A 1 131 ? -0.843 7.685 9.813 1.00 91.62 131 TRP A C 1
ATOM 1030 O O . TRP A 1 131 ? -1.905 7.773 9.195 1.00 91.62 131 TRP A O 1
ATOM 1040 N N . ALA A 1 132 ? -0.647 6.783 10.772 1.00 92.62 132 ALA A N 1
ATOM 1041 C CA . ALA A 1 132 ? -1.644 5.797 11.158 1.00 92.62 132 ALA A CA 1
ATOM 1042 C C . ALA A 1 132 ? -2.897 6.458 11.739 1.00 92.62 132 ALA A C 1
ATOM 1044 O O . ALA A 1 132 ? -4.009 6.088 11.366 1.00 92.62 132 ALA A O 1
ATOM 1045 N N . ARG A 1 133 ? -2.732 7.491 12.578 1.00 93.31 133 ARG A N 1
ATOM 1046 C CA . ARG A 1 133 ? -3.848 8.298 13.103 1.00 93.31 133 ARG A CA 1
ATOM 1047 C C . ARG A 1 133 ? -4.639 8.973 11.984 1.00 93.31 133 ARG A C 1
ATOM 1049 O O . ARG A 1 133 ? -5.845 8.757 11.898 1.00 93.31 133 ARG A O 1
ATOM 1056 N N . ARG A 1 134 ? -3.958 9.662 11.058 1.00 94.00 134 ARG A N 1
ATOM 1057 C CA . ARG A 1 134 ? -4.597 10.294 9.883 1.00 94.00 134 ARG A CA 1
ATOM 1058 C C . ARG A 1 134 ? -5.367 9.291 9.019 1.00 94.00 134 ARG A C 1
ATOM 1060 O O . ARG A 1 134 ? -6.442 9.594 8.500 1.00 94.00 134 ARG A O 1
ATOM 1067 N N . CYS A 1 135 ? -4.828 8.085 8.846 1.00 94.44 135 CYS A N 1
ATOM 1068 C CA . CYS A 1 135 ? -5.507 7.016 8.113 1.00 94.44 135 CYS A CA 1
ATOM 1069 C C . CYS A 1 135 ? -6.744 6.508 8.872 1.00 94.44 135 CYS A C 1
ATOM 1071 O O . CYS A 1 135 ? -7.795 6.326 8.261 1.00 94.44 135 CYS A O 1
ATOM 1073 N N . GLY A 1 136 ? -6.647 6.355 10.196 1.00 91.44 136 GLY A N 1
ATOM 1074 C CA . GLY A 1 136 ? -7.769 6.008 11.071 1.00 91.44 136 GLY A CA 1
ATOM 1075 C C . GLY A 1 136 ? -8.902 7.040 11.055 1.00 91.44 136 GLY A C 1
ATOM 1076 O O . GLY A 1 136 ? -10.067 6.657 11.068 1.00 91.44 136 GLY A O 1
ATOM 1077 N N . GLU A 1 137 ? -8.583 8.333 10.983 1.00 91.62 137 GLU A N 1
ATOM 1078 C CA . GLU A 1 137 ? -9.556 9.427 10.813 1.00 91.62 137 GLU A CA 1
ATOM 1079 C C . GLU A 1 137 ? -10.192 9.403 9.417 1.00 91.62 137 GLU A C 1
ATOM 1081 O O . GLU A 1 137 ? -11.408 9.510 9.275 1.00 91.62 137 GLU A O 1
ATOM 1086 N N . THR A 1 138 ? -9.389 9.153 8.376 1.00 89.50 138 THR A N 1
ATOM 1087 C CA . THR A 1 138 ? -9.867 9.079 6.984 1.00 89.50 138 THR A CA 1
ATOM 1088 C C . THR A 1 138 ? -10.996 8.063 6.814 1.00 89.50 138 THR A C 1
ATOM 1090 O O . THR A 1 138 ? -11.948 8.336 6.078 1.00 89.50 138 THR A O 1
ATOM 1093 N N . VAL A 1 139 ? -10.903 6.913 7.489 1.00 89.56 139 VAL A N 1
ATOM 1094 C CA . VAL A 1 139 ? -11.929 5.858 7.450 1.00 89.56 139 VAL A CA 1
ATOM 1095 C C . VAL A 1 139 ? -13.100 6.100 8.410 1.00 89.56 139 VAL A C 1
ATOM 1097 O O . VAL A 1 139 ? -14.113 5.420 8.291 1.00 89.56 139 VAL A O 1
ATOM 1100 N N . ARG A 1 140 ? -13.017 7.071 9.335 1.00 78.56 140 ARG A N 1
ATOM 1101 C CA . ARG A 1 140 ? -14.172 7.497 10.154 1.00 78.56 140 ARG A CA 1
ATOM 1102 C C . ARG A 1 140 ? -15.164 8.359 9.379 1.00 78.56 140 ARG A C 1
ATOM 1104 O O . ARG A 1 140 ? -16.323 8.425 9.764 1.00 78.56 140 ARG A O 1
ATOM 1111 N N . GLY A 1 141 ? -14.720 9.009 8.303 1.00 67.31 141 GLY A N 1
ATOM 1112 C CA . GLY A 1 141 ? -15.553 9.944 7.543 1.00 67.31 141 GLY A CA 1
ATOM 1113 C C . GLY A 1 141 ? -15.629 11.352 8.144 1.00 67.31 141 GLY A C 1
ATOM 1114 O O . GLY A 1 141 ? -16.335 12.190 7.593 1.00 67.31 141 GLY A O 1
ATOM 1115 N N . GLU A 1 142 ? -14.875 11.632 9.210 1.00 49.97 142 GLU A N 1
ATOM 1116 C CA . GLU A 1 142 ? -14.720 12.971 9.785 1.00 49.97 142 GLU A CA 1
ATOM 1117 C C . GLU A 1 142 ? -13.751 13.766 8.885 1.00 49.97 142 GLU A C 1
ATOM 1119 O O . GLU A 1 142 ? -12.570 13.429 8.765 1.00 49.97 142 GLU A O 1
ATOM 1124 N N . ARG A 1 143 ? -14.273 14.758 8.159 1.00 47.81 143 ARG A N 1
ATOM 1125 C CA . ARG A 1 143 ? -13.50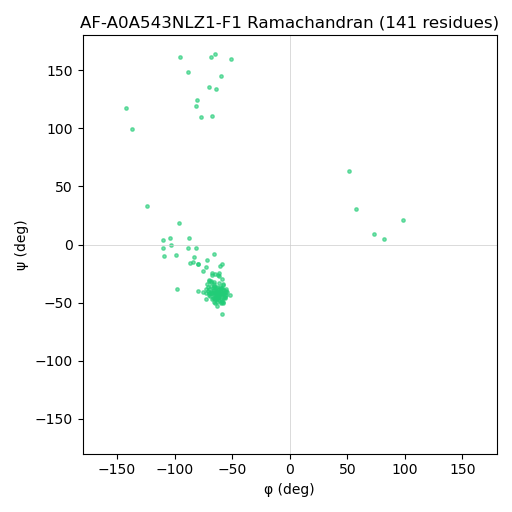2 15.789 7.452 1.00 47.81 143 ARG A CA 1
ATOM 1126 C C . ARG A 1 143 ? -13.817 17.133 8.073 1.00 47.81 143 ARG A C 1
ATOM 1128 O O . ARG A 1 143 ? -15.020 17.356 8.327 1.00 47.81 143 ARG A O 1
#

Foldseek 3Di:
DLAVVLVVLLVVCLVPLDDPVSLVVSLVCVVVHPDPVVCVVSLLSNLLSDQDPVSVQSSVVSCVVNVNLVVCLVVLVCACVAVSDDLRGPSVLSSLLSLLVVCQVVVPPVSLVVLLVSLPDPPHDPVSNVSSVVSNCSSVPPD

Sequence (143 aa):
MARNGVADMLERVSRQRGTDEELGALINALPGLAEPCEYLPCFVSAFEGARSLGPAVLLIRHIRSSGRVAEILPELVRIVDGVSWDADRRVWLVALRTLARHARDTRDSNLTHYVRLVSRRRDLTDLQLTWARRCGETVRGER

Solvent-accessible surface area (backbone atoms only — not comparable to full-atom values): 7934 Å² total; per-residue (Å²): 129,71,72,58,61,55,54,54,49,41,53,48,29,30,75,66,47,44,52,73,64,55,44,46,55,49,59,73,49,49,88,72,57,92,60,72,70,88,46,44,70,38,51,52,41,34,31,74,43,29,59,50,54,66,55,26,51,52,50,53,48,51,43,51,75,70,69,50,51,79,83,46,44,70,58,36,48,39,40,59,78,39,85,72,59,52,95,78,35,39,34,43,62,51,30,48,48,48,49,26,48,49,16,49,76,70,64,38,64,66,52,37,50,50,39,46,52,60,38,67,58,81,91,55,54,74,70,54,46,56,51,27,39,56,30,31,39,57,46,68,70,72,125

pLDDT: mean 82.58, std 11.38, range [47.81, 96.25]

Nearest PDB structures (foldseek):
  7qtt-assembly1_X  TM=6.151E-01  e=1.820E+00  Homo sapiens
  5z56-assembly1_J  TM=5.733E-01  e=1.421E+00  Homo sapiens
  2db0-assembly2_B  TM=5.362E-01  e=2.451E+00  Pyrococcus horikoshii OT3
  6qdv-assembly1_S  TM=5.288E-01  e=8.059E+00  Homo sapiens
  6u3w-assembly1_B  TM=4.114E-01  e=5.985E+00  Saccharomyces cerevisiae S288C

Organism: NCBI:txid405555

Secondary structure (DSSP, 8-state):
--HHHHHHHHHHHHHHT--HHHHHHHHHHGGG-S-TTTTHHHHHHHHHH--SHHHHHHHHHHHHHTT-GGGGHHHHHHHHHTTT--TT-THHHHHHHHHHHHHHHHT-HHHHHHHHHHTT-SSS-HHHHHHHHHHHHHTTT--

Mean predicted aligned error: 6.47 Å